Protein AF-K6XE32-F1 (afdb_monomer_lite)

pLDDT: mean 89.86, std 11.65, range [41.91, 98.19]

Sequence (59 aa):
MISKSLPAVLRQSLEYHVNESQLTHDDELQGIYDRLTNLNEKVEFLKNKIKSNRQNSNV

Foldseek 3Di:
DPDQDPLRVVLVVLVVVCVVVVPDDDPVSVVSNVVSVVVSVVVVVVVVVVVVVVVVVVD

Radius of gyration: 15.63 Å; chains: 1; bounding box: 38×23×42 Å

Structure (mmCIF, N/CA/C/O backbone):
data_AF-K6XE32-F1
#
_entry.id   AF-K6XE32-F1
#
loop_
_atom_site.group_PDB
_atom_site.id
_atom_site.type_symbol
_atom_site.label_atom_id
_atom_site.label_alt_id
_atom_site.label_comp_id
_atom_site.label_asym_id
_atom_site.label_entity_id
_atom_site.label_seq_id
_atom_site.pdbx_PDB_ins_code
_atom_site.Cartn_x
_atom_site.Cartn_y
_atom_site.Cartn_z
_atom_site.occupancy
_atom_site.B_iso_or_equiv
_atom_site.auth_seq_id
_atom_site.auth_comp_id
_atom_site.auth_asym_id
_atom_site.auth_atom_id
_atom_site.pdbx_PDB_model_num
ATOM 1 N N . MET A 1 1 ? -1.871 16.192 11.584 1.00 41.91 1 MET A N 1
ATOM 2 C CA . MET A 1 1 ? -1.663 15.626 10.235 1.00 41.91 1 MET A CA 1
ATOM 3 C C . MET A 1 1 ? -2.191 14.205 10.227 1.00 41.91 1 MET A C 1
ATOM 5 O O . MET A 1 1 ? -1.820 13.448 11.115 1.00 41.91 1 MET A O 1
ATOM 9 N N . ILE A 1 2 ? -3.069 13.840 9.289 1.00 54.59 2 ILE A N 1
ATOM 10 C CA . ILE A 1 2 ? -3.367 12.421 9.060 1.00 54.59 2 ILE A CA 1
ATOM 11 C C . ILE A 1 2 ? -2.097 11.843 8.441 1.00 54.59 2 ILE A C 1
ATOM 13 O O . ILE A 1 2 ? -1.787 12.127 7.287 1.00 54.59 2 ILE A O 1
ATOM 17 N N . SER A 1 3 ? -1.311 11.118 9.237 1.00 79.12 3 SER A N 1
ATOM 18 C CA . SER A 1 3 ? -0.214 10.325 8.701 1.00 79.12 3 SER A CA 1
ATOM 19 C C . SER A 1 3 ? -0.806 9.340 7.696 1.00 79.12 3 SER A C 1
ATOM 21 O O . SER A 1 3 ? -1.834 8.704 7.964 1.00 79.12 3 SER A O 1
ATOM 23 N N . LYS A 1 4 ? -0.193 9.268 6.511 1.00 84.50 4 LYS A N 1
ATOM 24 C CA . LYS A 1 4 ? -0.547 8.279 5.490 1.00 84.50 4 LYS A CA 1
ATOM 25 C C . LYS A 1 4 ? -0.617 6.893 6.138 1.00 84.50 4 LYS A C 1
ATOM 27 O O . LYS A 1 4 ? 0.145 6.594 7.060 1.00 84.50 4 LYS A O 1
ATOM 32 N N . SER A 1 5 ? -1.542 6.056 5.679 1.00 91.19 5 SER A N 1
ATOM 33 C CA . SER A 1 5 ? -1.560 4.651 6.086 1.00 91.19 5 SER A CA 1
ATOM 34 C C . SER A 1 5 ? -0.230 3.987 5.701 1.00 91.19 5 SER A C 1
ATOM 36 O O . SER A 1 5 ? 0.413 4.401 4.734 1.00 91.19 5 SER A O 1
ATOM 38 N N . LEU A 1 6 ? 0.183 2.947 6.429 1.00 92.88 6 LEU A N 1
ATOM 39 C CA . LEU A 1 6 ? 1.376 2.180 6.062 1.00 92.88 6 LEU A CA 1
ATOM 40 C C . LEU A 1 6 ? 1.317 1.686 4.596 1.00 92.88 6 LEU A C 1
ATOM 42 O O . LEU A 1 6 ? 2.288 1.913 3.881 1.00 92.88 6 LEU A O 1
ATOM 46 N N . PRO A 1 7 ? 0.196 1.126 4.092 1.00 96.00 7 PRO A N 1
ATOM 47 C CA . PRO A 1 7 ? 0.059 0.797 2.669 1.00 96.00 7 PRO A CA 1
ATOM 48 C C . PRO A 1 7 ? 0.279 1.980 1.716 1.00 96.00 7 PRO A C 1
ATOM 50 O O . PRO A 1 7 ? 0.927 1.821 0.685 1.00 96.00 7 PRO A O 1
ATOM 53 N N . ALA A 1 8 ? -0.210 3.176 2.057 1.00 95.06 8 ALA A N 1
ATOM 54 C CA . ALA A 1 8 ? -0.001 4.371 1.241 1.00 95.06 8 ALA A CA 1
ATOM 55 C C . ALA A 1 8 ? 1.467 4.831 1.238 1.00 95.06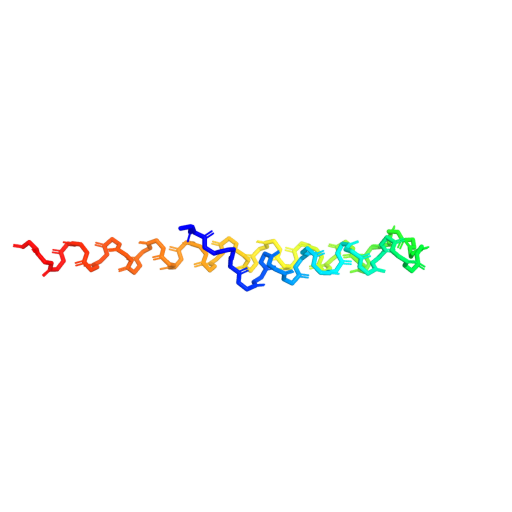 8 ALA A C 1
ATOM 57 O O . ALA A 1 8 ? 1.952 5.321 0.220 1.00 95.06 8 ALA A O 1
ATOM 58 N N . VAL A 1 9 ? 2.182 4.656 2.355 1.00 95.62 9 VAL A N 1
ATOM 59 C CA . VAL A 1 9 ? 3.633 4.896 2.417 1.00 95.62 9 VAL A CA 1
ATOM 60 C C . VAL A 1 9 ? 4.378 3.876 1.558 1.00 95.62 9 VAL A C 1
ATOM 62 O O . VAL A 1 9 ? 5.204 4.270 0.745 1.00 95.62 9 VAL A O 1
ATOM 65 N N . LEU A 1 10 ? 4.042 2.587 1.672 1.00 96.31 10 LEU A N 1
ATOM 66 C CA . LEU A 1 10 ? 4.661 1.525 0.874 1.00 96.31 10 LEU A CA 1
ATOM 67 C C . LEU A 1 10 ? 4.459 1.743 -0.629 1.00 96.31 10 LEU A C 1
ATOM 69 O O . LEU A 1 10 ? 5.404 1.573 -1.394 1.00 96.31 10 LEU A O 1
ATOM 73 N N . ARG A 1 11 ? 3.263 2.177 -1.049 1.00 96.25 11 ARG A N 1
ATOM 74 C CA . ARG A 1 11 ? 2.992 2.506 -2.455 1.00 96.25 11 ARG A CA 1
ATOM 75 C C . ARG A 1 11 ? 3.878 3.644 -2.948 1.00 96.25 11 ARG A C 1
ATOM 77 O O . ARG A 1 11 ? 4.498 3.513 -3.994 1.00 96.25 11 ARG A O 1
ATOM 84 N N . GLN A 1 12 ? 3.992 4.715 -2.163 1.00 95.31 12 GLN A N 1
ATOM 85 C CA . GLN A 1 12 ? 4.842 5.852 -2.507 1.00 95.31 12 GLN A CA 1
ATOM 86 C C . GLN A 1 12 ? 6.328 5.464 -2.579 1.00 95.31 12 GLN A C 1
ATOM 88 O O . GLN A 1 12 ? 7.030 5.892 -3.490 1.00 95.31 12 GLN A O 1
ATOM 93 N N . SER A 1 13 ? 6.818 4.657 -1.634 1.00 95.44 13 SER A N 1
ATOM 94 C CA . SER A 1 13 ? 8.198 4.160 -1.663 1.00 95.44 13 SER A CA 1
ATOM 95 C C . SER A 1 13 ? 8.456 3.283 -2.888 1.00 95.44 13 SER A C 1
ATOM 97 O O . SER A 1 13 ? 9.508 3.399 -3.508 1.00 95.44 13 SER A O 1
ATOM 99 N N . LEU A 1 14 ? 7.490 2.447 -3.274 1.00 94.44 14 LEU A N 1
ATOM 100 C CA . LEU A 1 14 ? 7.590 1.635 -4.482 1.00 94.44 14 LEU A CA 1
ATOM 101 C C . LEU A 1 14 ? 7.613 2.500 -5.753 1.00 94.44 14 LEU A C 1
ATOM 103 O O . LEU A 1 14 ? 8.487 2.307 -6.587 1.00 94.44 14 LEU A O 1
ATOM 107 N N . GLU A 1 15 ? 6.708 3.480 -5.881 1.00 93.94 15 GLU A N 1
ATOM 108 C CA . GLU A 1 15 ? 6.713 4.480 -6.968 1.00 93.94 15 GLU A CA 1
ATOM 109 C C . GLU A 1 15 ? 8.076 5.184 -7.082 1.00 93.94 15 GLU A C 1
ATOM 111 O O . GLU A 1 15 ? 8.619 5.310 -8.179 1.00 93.94 15 GLU A O 1
ATOM 116 N N . TYR A 1 16 ? 8.667 5.586 -5.952 1.00 94.75 16 TYR A N 1
ATOM 117 C CA . TYR A 1 16 ? 10.001 6.188 -5.925 1.00 94.75 16 TYR A CA 1
ATOM 118 C C . TYR A 1 16 ? 11.076 5.235 -6.471 1.00 94.75 16 TYR A C 1
ATOM 120 O O . TYR A 1 16 ? 11.811 5.602 -7.384 1.00 94.75 16 TYR A O 1
ATOM 128 N N . HIS A 1 17 ? 11.152 4.001 -5.963 1.00 92.50 17 HIS A N 1
ATOM 129 C CA . HIS A 1 17 ? 12.185 3.047 -6.381 1.00 92.50 17 HIS A CA 1
ATOM 130 C C . HIS A 1 17 ? 12.053 2.603 -7.840 1.00 92.50 17 HIS A C 1
ATOM 1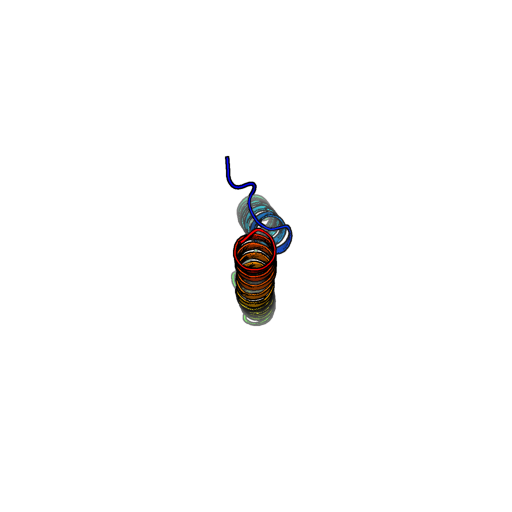32 O O . HIS A 1 17 ? 13.072 2.386 -8.495 1.00 92.50 17 HIS A O 1
ATOM 138 N N . VAL A 1 18 ? 10.827 2.494 -8.355 1.00 92.75 18 VAL A N 1
ATOM 139 C CA . VAL A 1 18 ? 10.552 2.189 -9.768 1.00 92.75 18 VAL A CA 1
ATOM 140 C C . VAL A 1 18 ? 11.078 3.297 -10.673 1.00 92.75 18 VAL A C 1
ATOM 142 O O . VAL A 1 18 ? 11.777 3.001 -11.642 1.00 92.75 18 VAL A O 1
ATOM 145 N N . ASN A 1 19 ? 10.805 4.558 -10.324 1.00 90.38 19 ASN A N 1
ATOM 146 C CA . ASN A 1 19 ? 11.293 5.710 -11.080 1.00 90.38 19 ASN A CA 1
ATOM 147 C C . ASN A 1 19 ? 12.827 5.793 -11.061 1.00 90.38 19 ASN A C 1
ATOM 149 O O . ASN A 1 19 ? 13.441 5.963 -12.111 1.00 90.38 19 ASN A O 1
ATOM 153 N N . GLU A 1 20 ? 13.444 5.622 -9.888 1.00 93.69 20 GLU A N 1
ATOM 154 C CA . GLU A 1 20 ? 14.908 5.659 -9.729 1.00 93.69 20 GLU A CA 1
ATOM 155 C C . GLU A 1 20 ? 15.607 4.525 -10.486 1.00 93.69 20 GLU A C 1
ATOM 157 O O . GLU A 1 20 ? 16.669 4.720 -11.071 1.00 93.69 20 GLU A O 1
ATOM 162 N N . SER A 1 21 ? 15.005 3.334 -10.491 1.00 90.44 21 SER A N 1
ATOM 163 C CA . SER A 1 21 ? 15.582 2.140 -11.121 1.00 90.44 21 SER A CA 1
ATOM 164 C C . SER A 1 21 ? 15.254 2.033 -12.614 1.00 90.44 21 SER A C 1
ATOM 166 O O . SER A 1 21 ? 15.655 1.060 -13.247 1.00 90.44 21 SER A O 1
ATOM 168 N N . GLN A 1 22 ? 14.517 3.006 -13.169 1.00 83.62 22 GLN A N 1
ATOM 169 C CA . GLN A 1 22 ? 14.028 3.017 -14.555 1.00 83.62 22 GLN A CA 1
ATOM 170 C C . GLN A 1 22 ? 13.343 1.698 -14.953 1.00 83.62 22 GLN A C 1
ATOM 172 O O . GLN A 1 22 ? 13.469 1.224 -16.084 1.00 83.62 22 GLN A O 1
ATOM 177 N N . LEU A 1 23 ? 12.635 1.078 -14.003 1.00 82.88 23 LEU A N 1
ATOM 178 C CA . LEU A 1 23 ? 11.940 -0.179 -14.251 1.00 82.88 23 LEU A CA 1
ATOM 179 C C . LEU A 1 23 ? 10.763 0.068 -15.192 1.00 82.88 23 LEU A C 1
ATOM 181 O O . LEU A 1 23 ? 10.045 1.064 -15.076 1.00 82.88 23 LEU A O 1
ATOM 185 N N . THR A 1 24 ? 10.560 -0.856 -16.129 1.00 83.00 24 THR A N 1
ATOM 186 C CA . THR A 1 24 ? 9.394 -0.805 -17.014 1.00 83.00 24 THR A CA 1
ATOM 187 C C . THR A 1 24 ? 8.150 -1.146 -16.202 1.00 83.00 24 THR A C 1
ATOM 189 O O . THR A 1 24 ? 8.178 -2.058 -15.380 1.00 83.00 24 THR A O 1
ATOM 192 N N . HIS A 1 25 ? 7.061 -0.408 -16.418 1.00 80.81 25 HIS A N 1
ATOM 193 C CA . HIS A 1 25 ? 5.761 -0.780 -15.868 1.00 80.81 25 HIS A CA 1
ATOM 194 C C . HIS A 1 25 ? 5.269 -2.041 -16.577 1.00 80.81 25 HIS A C 1
ATOM 196 O O . HIS A 1 25 ? 4.810 -1.968 -17.716 1.00 80.81 25 HIS A O 1
ATOM 202 N N . ASP A 1 26 ? 5.418 -3.183 -15.916 1.00 87.19 26 ASP A N 1
ATOM 203 C CA . ASP A 1 26 ? 4.910 -4.471 -16.372 1.00 87.19 26 ASP A CA 1
ATOM 204 C C . ASP A 1 26 ? 3.688 -4.919 -15.552 1.00 87.19 26 ASP A C 1
ATOM 206 O O . ASP A 1 26 ? 3.296 -4.292 -14.559 1.00 87.19 26 ASP A O 1
ATOM 210 N N . ASP A 1 27 ? 3.055 -6.000 -16.007 1.00 92.25 27 ASP A N 1
ATOM 211 C CA . ASP A 1 27 ? 1.829 -6.530 -15.406 1.00 92.25 27 ASP A CA 1
ATOM 212 C C . ASP A 1 27 ? 2.038 -6.965 -13.943 1.00 92.25 27 ASP A C 1
ATOM 214 O O . ASP A 1 27 ? 1.122 -6.863 -13.120 1.00 92.25 27 ASP A O 1
ATOM 218 N N . GLU A 1 28 ? 3.244 -7.421 -13.589 1.00 91.81 28 GLU A N 1
ATOM 219 C CA . GLU A 1 28 ? 3.575 -7.812 -12.217 1.00 91.81 28 GLU A CA 1
ATOM 220 C C . GLU A 1 28 ? 3.632 -6.589 -11.300 1.00 91.81 28 GLU A C 1
ATOM 222 O O . GLU A 1 28 ? 3.021 -6.587 -10.223 1.00 91.81 28 GLU A O 1
ATOM 227 N N . LEU A 1 29 ? 4.302 -5.521 -11.740 1.00 93.38 29 LEU A N 1
ATOM 228 C CA . LEU A 1 29 ? 4.398 -4.275 -10.996 1.00 93.38 29 LEU A CA 1
ATOM 229 C C . LEU A 1 29 ? 3.027 -3.605 -10.833 1.00 93.38 29 LEU A C 1
ATOM 231 O O . LEU A 1 29 ? 2.682 -3.172 -9.727 1.00 93.38 29 LEU A O 1
ATOM 235 N N . GLN A 1 30 ? 2.209 -3.587 -11.889 1.00 94.31 30 GLN A N 1
ATOM 236 C CA . GLN A 1 30 ? 0.827 -3.109 -11.804 1.00 94.31 30 GLN A CA 1
ATOM 237 C C . GLN A 1 30 ? 0.026 -3.912 -10.767 1.00 94.31 30 GLN A C 1
ATOM 239 O O . GLN A 1 30 ? -0.649 -3.335 -9.911 1.00 94.31 30 GLN A O 1
ATOM 244 N N . GLY A 1 31 ? 0.182 -5.240 -10.755 1.00 96.44 31 GLY A N 1
ATOM 245 C CA . GLY A 1 31 ? -0.443 -6.107 -9.760 1.00 96.44 31 GLY A CA 1
ATOM 246 C C . GLY A 1 31 ? -0.041 -5.782 -8.314 1.00 96.44 31 GLY A C 1
ATOM 247 O O . GLY A 1 31 ? -0.862 -5.909 -7.398 1.00 96.44 31 GLY A O 1
ATOM 248 N N . ILE A 1 32 ? 1.195 -5.330 -8.074 1.00 95.50 32 ILE A N 1
ATOM 249 C CA . ILE A 1 32 ? 1.636 -4.869 -6.747 1.00 95.50 32 ILE A CA 1
ATOM 250 C C . ILE A 1 32 ? 0.941 -3.551 -6.373 1.00 95.50 32 ILE A C 1
ATOM 252 O O . ILE A 1 32 ? 0.451 -3.423 -5.243 1.00 95.50 32 ILE A O 1
ATOM 256 N N . TYR A 1 33 ? 0.842 -2.591 -7.298 1.00 96.12 33 TYR A N 1
ATOM 257 C CA . TYR A 1 33 ? 0.141 -1.325 -7.053 1.00 96.12 33 TYR A CA 1
ATOM 258 C C . TYR A 1 33 ? -1.336 -1.519 -6.721 1.00 96.12 33 TYR A C 1
ATOM 260 O O . TYR A 1 33 ? -1.847 -0.884 -5.788 1.00 96.12 33 TYR A O 1
ATOM 268 N N . ASP A 1 34 ? -2.003 -2.431 -7.421 1.00 97.44 34 ASP A N 1
ATOM 269 C CA . ASP A 1 34 ? -3.410 -2.747 -7.191 1.00 97.44 34 ASP A CA 1
ATOM 270 C C . ASP A 1 34 ? -3.616 -3.354 -5.798 1.00 97.44 34 ASP A C 1
ATOM 272 O O . ASP A 1 34 ? -4.499 -2.933 -5.044 1.00 97.44 34 ASP A O 1
ATOM 276 N N . ARG A 1 35 ? -2.745 -4.289 -5.394 1.00 97.88 35 ARG A N 1
ATOM 277 C CA . ARG A 1 35 ? -2.775 -4.896 -4.051 1.00 97.88 35 ARG A CA 1
ATOM 278 C C . ARG A 1 35 ? -2.546 -3.863 -2.951 1.00 97.88 35 ARG A C 1
ATOM 280 O O . ARG A 1 35 ? -3.263 -3.878 -1.949 1.00 97.88 35 ARG A O 1
ATOM 287 N N . LEU A 1 36 ? -1.577 -2.961 -3.125 1.00 97.38 36 LEU A N 1
ATOM 288 C CA . LEU A 1 36 ? -1.294 -1.890 -2.163 1.00 97.38 36 LEU A CA 1
ATOM 289 C C . LEU A 1 36 ? -2.455 -0.896 -2.061 1.00 97.38 36 LEU A C 1
ATOM 291 O O . LEU A 1 36 ? -2.813 -0.483 -0.956 1.00 97.38 36 LEU A O 1
ATOM 295 N N . THR A 1 37 ? -3.077 -0.555 -3.189 1.00 97.38 37 THR A N 1
ATOM 296 C CA . THR A 1 37 ? -4.253 0.324 -3.234 1.00 97.38 37 THR A CA 1
ATOM 297 C C . THR A 1 37 ? -5.446 -0.325 -2.531 1.00 97.38 37 THR A C 1
ATOM 299 O O . THR A 1 37 ? -6.016 0.277 -1.619 1.00 97.38 37 THR A O 1
ATOM 302 N N . ASN A 1 38 ? -5.752 -1.589 -2.833 1.00 98.19 38 ASN A N 1
ATOM 303 C CA . ASN A 1 38 ? -6.837 -2.317 -2.174 1.00 98.19 38 ASN A CA 1
ATOM 304 C C . ASN A 1 38 ? -6.606 -2.477 -0.661 1.00 98.19 38 ASN A C 1
ATOM 306 O O . ASN A 1 38 ? -7.533 -2.357 0.144 1.00 98.19 38 ASN A O 1
ATOM 310 N N . LEU A 1 39 ? -5.361 -2.736 -0.250 1.00 97.81 39 LEU A N 1
ATOM 311 C CA . LEU A 1 39 ? -5.011 -2.826 1.164 1.00 97.81 39 LEU A CA 1
ATOM 312 C C . LEU A 1 39 ? -5.175 -1.472 1.870 1.00 97.81 39 LEU A C 1
ATOM 314 O O . LEU A 1 39 ? -5.698 -1.427 2.984 1.00 97.81 39 LEU A O 1
ATOM 318 N N . ASN A 1 40 ? -4.773 -0.372 1.226 1.00 97.56 40 ASN A N 1
ATOM 319 C CA . ASN A 1 40 ? -4.962 0.978 1.751 1.00 97.56 40 ASN A CA 1
ATOM 320 C C . ASN A 1 40 ? -6.445 1.289 2.008 1.00 97.56 40 ASN A C 1
ATOM 322 O O . ASN A 1 40 ? -6.791 1.746 3.097 1.00 97.56 40 ASN A O 1
ATO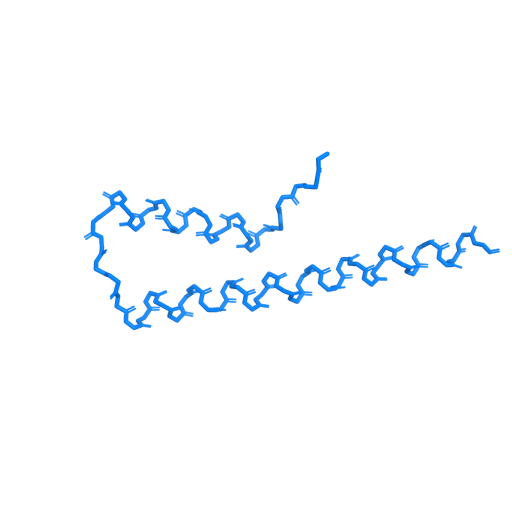M 326 N N . GLU A 1 41 ? -7.320 0.997 1.043 1.00 97.56 41 GLU A N 1
ATOM 327 C CA . GLU A 1 41 ? -8.768 1.212 1.166 1.00 97.56 41 GLU A CA 1
ATOM 328 C C . GLU A 1 41 ? -9.355 0.466 2.369 1.00 97.56 41 GLU A C 1
ATOM 330 O O . GLU A 1 41 ? -10.066 1.054 3.189 1.00 97.56 41 GLU A O 1
ATOM 335 N N . LYS A 1 42 ? -8.999 -0.815 2.531 1.00 97.88 42 LYS A N 1
ATOM 336 C CA . LYS A 1 42 ? -9.435 -1.638 3.670 1.00 97.88 42 LYS A CA 1
ATOM 337 C C . LYS A 1 42 ? -8.957 -1.069 5.006 1.00 97.88 42 LYS A C 1
ATOM 339 O O . LYS A 1 42 ? -9.727 -1.021 5.966 1.00 97.88 42 LYS A O 1
ATOM 344 N N . VAL A 1 43 ? -7.700 -0.629 5.081 1.00 96.81 43 VAL A N 1
ATOM 345 C CA . VAL A 1 43 ? -7.122 -0.047 6.302 1.00 96.81 43 VAL A CA 1
ATOM 346 C C . VAL A 1 43 ? -7.811 1.264 6.669 1.00 96.81 43 VAL A C 1
ATOM 348 O O . VAL A 1 43 ? -8.173 1.453 7.831 1.00 96.81 43 VAL A O 1
ATOM 351 N N . GLU A 1 44 ? -8.030 2.160 5.708 1.00 95.81 44 GLU A N 1
ATOM 352 C CA . GLU A 1 44 ? -8.712 3.429 5.970 1.00 95.81 44 GLU A CA 1
ATOM 353 C C . GLU A 1 44 ? -10.181 3.219 6.352 1.00 95.81 44 GLU A C 1
ATOM 355 O O . GLU A 1 44 ? -10.655 3.830 7.314 1.00 95.81 44 GLU A O 1
ATOM 360 N N . PHE A 1 45 ? -10.878 2.279 5.705 1.00 96.38 45 PHE A N 1
ATOM 361 C CA . PHE A 1 45 ? -12.228 1.882 6.105 1.00 96.38 45 PHE A CA 1
ATOM 362 C C . PHE A 1 45 ? -12.279 1.424 7.571 1.00 96.38 45 PHE A C 1
ATOM 364 O O . PHE A 1 45 ? -13.085 1.927 8.359 1.00 96.38 45 PHE A O 1
ATOM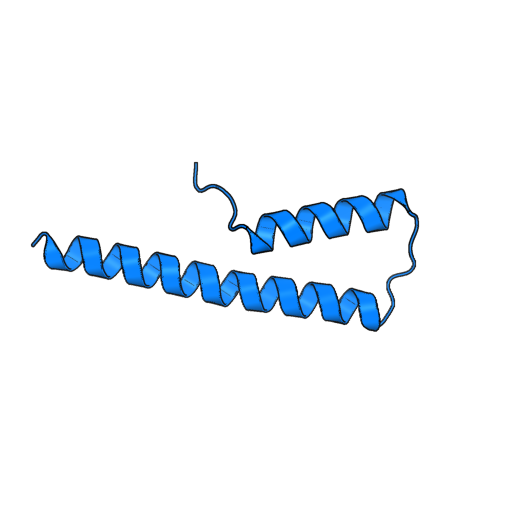 371 N N . LEU A 1 46 ? -11.385 0.514 7.972 1.00 96.31 46 LEU A N 1
ATOM 372 C CA . LEU A 1 46 ? -11.333 0.010 9.347 1.00 96.31 46 LEU A CA 1
ATOM 373 C C . LEU A 1 46 ? -10.942 1.102 10.350 1.00 96.31 46 LEU A C 1
ATOM 375 O O . LEU A 1 46 ? -11.553 1.192 11.416 1.00 96.31 46 LEU A O 1
ATOM 379 N N . LYS A 1 47 ? -9.978 1.970 10.016 1.00 94.06 47 LYS A N 1
ATOM 380 C CA . LYS A 1 47 ? -9.603 3.120 10.857 1.00 94.06 47 LYS A CA 1
ATOM 381 C C . LYS A 1 47 ? -10.794 4.037 11.102 1.00 94.06 47 LYS A C 1
ATOM 383 O O . LYS A 1 47 ? 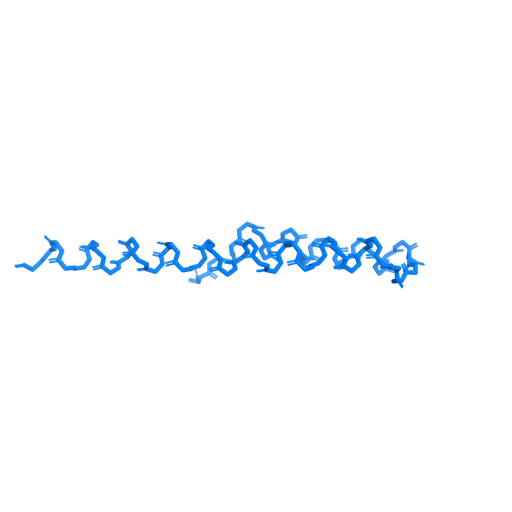-11.012 4.450 12.242 1.00 94.06 47 LYS A O 1
ATOM 388 N N . ASN A 1 48 ? -11.567 4.338 10.063 1.00 93.94 48 ASN A N 1
ATOM 389 C CA . ASN A 1 48 ? -12.752 5.179 10.181 1.00 93.94 48 ASN A CA 1
ATOM 390 C C . ASN A 1 48 ? -13.830 4.500 11.028 1.00 93.94 48 ASN A C 1
ATOM 392 O O . ASN A 1 48 ? -14.325 5.118 11.967 1.00 93.94 48 ASN A O 1
ATOM 396 N N . LYS A 1 49 ? -14.091 3.206 10.807 1.00 95.44 49 LYS A N 1
ATOM 397 C CA . LYS A 1 49 ? -15.018 2.422 11.636 1.00 95.44 49 LYS A CA 1
ATOM 398 C C . LYS A 1 49 ? -14.633 2.443 13.121 1.00 95.44 49 LYS A C 1
ATOM 400 O O . LYS A 1 49 ? -15.484 2.670 13.975 1.00 95.44 49 LYS A O 1
ATOM 405 N N . ILE A 1 50 ? -13.350 2.257 13.443 1.00 94.50 50 ILE A N 1
ATOM 406 C CA . ILE A 1 50 ? -12.850 2.300 14.828 1.00 94.50 50 ILE A CA 1
ATOM 407 C C . ILE A 1 50 ? -13.042 3.693 15.443 1.00 94.50 50 ILE A C 1
ATOM 409 O O . ILE A 1 50 ? -13.459 3.795 16.596 1.00 94.50 50 ILE A O 1
ATOM 413 N N . LYS A 1 51 ? -12.751 4.765 14.695 1.00 92.25 51 LYS A N 1
ATOM 414 C CA . LYS A 1 51 ? -12.959 6.145 15.164 1.00 92.25 51 LYS A CA 1
ATOM 415 C C . LYS A 1 51 ? -14.434 6.424 15.451 1.00 92.25 51 LYS A C 1
ATOM 417 O O . LYS A 1 51 ? -14.733 6.914 16.534 1.00 92.25 51 LYS A O 1
ATOM 422 N N . SER A 1 52 ? -15.331 6.058 14.535 1.00 93.44 52 SER A N 1
ATOM 423 C CA . SER A 1 52 ? -16.777 6.229 14.713 1.00 93.44 52 SER A CA 1
ATOM 424 C C . SER A 1 52 ? -17.298 5.456 15.923 1.00 93.44 52 SER A C 1
ATOM 426 O O . SER A 1 52 ? -18.040 6.011 16.725 1.00 93.44 52 SER A O 1
ATOM 428 N N . ASN A 1 53 ? -16.847 4.214 16.126 1.00 93.62 53 ASN A N 1
ATOM 429 C CA . ASN A 1 53 ? -17.227 3.435 17.307 1.00 93.62 53 ASN A CA 1
ATOM 430 C C . ASN A 1 53 ? -16.788 4.121 18.609 1.00 93.62 53 ASN A C 1
ATOM 432 O O . ASN A 1 53 ? -17.579 4.222 19.537 1.00 93.62 53 ASN A O 1
ATOM 436 N N . ARG A 1 54 ? -15.554 4.641 18.671 1.00 92.25 54 ARG A N 1
ATOM 437 C CA . ARG A 1 54 ? -15.060 5.373 19.853 1.00 92.25 54 ARG A CA 1
ATOM 438 C C . ARG A 1 54 ? -15.838 6.660 20.122 1.00 92.25 54 ARG A C 1
ATOM 440 O O . ARG A 1 54 ? -16.025 7.008 21.278 1.00 92.25 54 ARG A O 1
ATOM 447 N N . GLN A 1 55 ? -16.270 7.365 19.078 1.00 86.88 55 GLN A N 1
ATOM 448 C CA . GLN A 1 55 ? -17.102 8.561 19.223 1.00 86.88 55 GLN A CA 1
ATOM 449 C C . GLN A 1 55 ? -18.490 8.211 19.765 1.00 86.88 55 GLN A C 1
ATOM 451 O O . GLN A 1 55 ? -18.951 8.860 20.695 1.00 86.88 55 GLN A O 1
ATOM 456 N N . ASN A 1 56 ? -19.107 7.149 19.243 1.00 80.44 56 ASN A N 1
ATOM 457 C CA . ASN A 1 56 ? -20.435 6.704 19.664 1.00 80.44 56 ASN A CA 1
ATOM 458 C C . ASN A 1 56 ? -20.451 6.074 21.066 1.00 80.44 56 ASN A C 1
ATOM 460 O O . ASN A 1 56 ? -21.485 6.102 21.711 1.00 80.44 56 ASN A O 1
ATOM 464 N N . SER A 1 57 ? -19.341 5.494 21.537 1.00 76.88 57 SER A N 1
ATOM 465 C CA . SER A 1 57 ? -19.230 4.958 22.906 1.00 76.88 57 SER A CA 1
ATOM 466 C C . SER A 1 57 ? -18.948 6.020 23.977 1.00 76.88 57 SER A C 1
ATOM 468 O O . SER A 1 57 ? -19.018 5.702 25.158 1.00 76.88 57 SER A O 1
ATOM 470 N N . ASN A 1 58 ? -18.595 7.247 23.582 1.00 58.62 58 ASN A N 1
ATOM 471 C CA . ASN A 1 58 ? -18.339 8.374 24.489 1.00 58.62 58 ASN A CA 1
A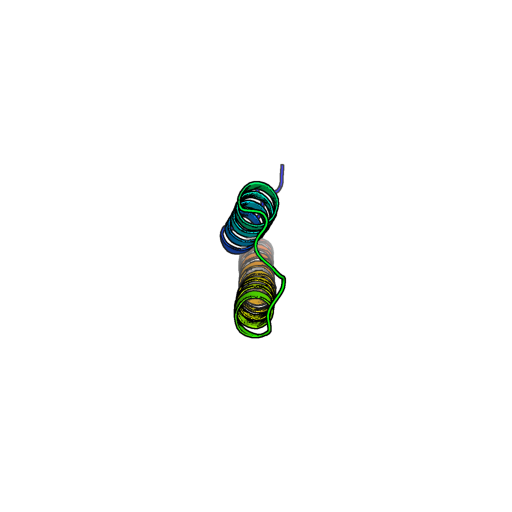TOM 472 C C . ASN A 1 58 ? -19.543 9.341 24.595 1.00 58.62 58 ASN A C 1
ATOM 474 O O . ASN A 1 58 ? -19.381 10.458 25.088 1.00 58.62 58 ASN A O 1
ATOM 478 N N . VAL A 1 59 ? -20.716 8.921 24.109 1.00 50.94 59 VAL A N 1
ATOM 479 C CA . VAL A 1 59 ? -22.032 9.567 24.261 1.00 50.94 59 VAL A CA 1
ATOM 480 C C . VAL A 1 59 ? -22.922 8.602 25.030 1.00 50.94 59 VAL A C 1
ATOM 482 O O . VAL A 1 59 ? -23.652 9.080 25.923 1.00 50.94 59 VAL A O 1
#

Secondary structure (DSSP, 8-state):
--PPPHHHHHHHHHHHHHHHTT----HHHHHHHHHHHHHHHHHHHHHHHHHHHHHHTT-

Organism: NCBI:txid493475